Protein AF-A0A6N6SBT0-F1 (afdb_monomer_lite)

Radius of gyration: 42.03 Å; chains: 1; bounding box: 102×41×120 Å

Sequence (141 aa):
PDLLAAKAQLDAANARRQQAYAEWFPRLFVGALFGRGSADVNDFSLGAARYTNAAALLAMPIFNAGRTQAINEIAEAGQSEAVLRYEDAIVRALEDVENALAAVRNQRQRADTLAAAAASAEAAFGRAHRPGASTGRSRSS

Structure (mmCIF, N/CA/C/O backbone):
data_AF-A0A6N6SBT0-F1
#
_entry.id   AF-A0A6N6SBT0-F1
#
loop_
_atom_site.group_PDB
_atom_site.id
_atom_site.type_symbol
_atom_site.label_atom_id
_atom_site.label_alt_id
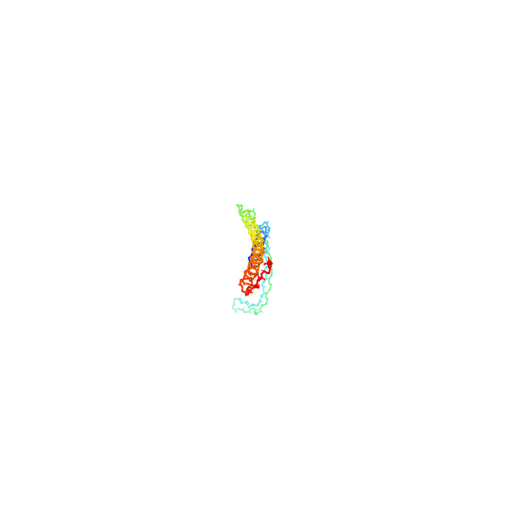_atom_site.label_comp_id
_atom_site.label_asym_id
_atom_site.label_entity_id
_atom_site.label_seq_id
_atom_site.pdbx_PDB_ins_code
_atom_site.Cartn_x
_atom_site.Cartn_y
_atom_site.Cartn_z
_atom_site.occupancy
_atom_site.B_iso_or_equiv
_atom_site.auth_seq_id
_atom_site.auth_comp_id
_atom_site.auth_asym_id
_atom_site.auth_atom_id
_atom_site.pdbx_PDB_model_num
ATOM 1 N N . PRO A 1 1 ? -5.742 -4.243 14.805 1.00 74.75 1 PRO A N 1
ATOM 2 C CA . PRO A 1 1 ? -5.193 -5.214 13.823 1.00 74.75 1 PRO A CA 1
ATOM 3 C C . PRO A 1 1 ? -5.769 -4.964 12.424 1.00 74.75 1 PRO A C 1
ATOM 5 O O . PRO A 1 1 ? -4.994 -4.771 11.495 1.00 74.75 1 PRO A O 1
ATOM 8 N N . ASP A 1 2 ? -7.098 -4.859 12.308 1.00 87.88 2 ASP A N 1
ATOM 9 C CA . ASP A 1 2 ? -7.787 -4.633 11.024 1.00 87.88 2 ASP A CA 1
ATOM 10 C C . ASP A 1 2 ? -7.435 -3.307 10.346 1.00 87.88 2 ASP A C 1
ATOM 12 O O . ASP A 1 2 ? -7.139 -3.293 9.155 1.00 87.88 2 ASP A O 1
ATOM 16 N N . LEU A 1 3 ? -7.341 -2.206 11.099 1.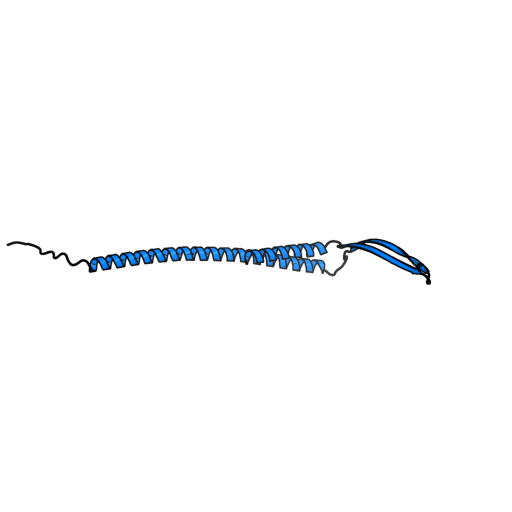00 93.19 3 LEU A N 1
ATOM 17 C CA . LEU A 1 3 ? -6.941 -0.913 10.534 1.00 93.19 3 LEU A CA 1
ATOM 18 C C . LEU A 1 3 ? -5.523 -0.939 9.928 1.00 93.19 3 LEU A C 1
ATOM 20 O O . LEU A 1 3 ? -5.283 -0.369 8.865 1.00 93.19 3 LEU A O 1
ATOM 24 N N . LEU A 1 4 ? -4.580 -1.629 10.581 1.00 94.69 4 LEU A N 1
ATOM 25 C CA . LEU A 1 4 ? -3.209 -1.778 10.077 1.00 94.69 4 LEU A CA 1
ATOM 26 C C . LEU A 1 4 ? -3.168 -2.655 8.821 1.00 94.69 4 LEU A C 1
ATOM 28 O O . LEU A 1 4 ? -2.431 -2.347 7.886 1.00 94.69 4 LEU A O 1
ATOM 32 N N . ALA A 1 5 ? -3.977 -3.717 8.780 1.00 95.62 5 ALA A N 1
ATOM 33 C CA . ALA A 1 5 ? -4.109 -4.559 7.598 1.00 95.62 5 ALA A CA 1
ATOM 34 C C . ALA A 1 5 ? -4.702 -3.771 6.418 1.00 95.62 5 ALA A C 1
ATOM 36 O O . ALA A 1 5 ? -4.152 -3.821 5.319 1.00 95.62 5 ALA A O 1
ATOM 37 N N . ALA A 1 6 ? -5.755 -2.982 6.651 1.00 96.12 6 ALA A N 1
ATOM 38 C CA . ALA A 1 6 ? -6.351 -2.115 5.636 1.00 96.12 6 ALA A CA 1
ATOM 39 C C . ALA A 1 6 ? -5.358 -1.052 5.131 1.00 96.12 6 ALA A C 1
ATOM 41 O O . ALA A 1 6 ? -5.235 -0.840 3.925 1.00 96.12 6 ALA A O 1
ATOM 42 N N . LYS A 1 7 ? -4.564 -0.447 6.026 1.00 97.44 7 LYS A N 1
ATOM 43 C CA . LYS A 1 7 ? -3.493 0.484 5.641 1.00 97.44 7 LYS A CA 1
ATOM 44 C C . LYS A 1 7 ? -2.429 -0.185 4.768 1.00 97.44 7 LYS A C 1
ATOM 46 O O . LYS A 1 7 ? -2.042 0.376 3.747 1.00 97.44 7 LYS A O 1
ATOM 51 N N . ALA A 1 8 ? -1.978 -1.383 5.139 1.00 97.88 8 ALA A N 1
ATOM 52 C CA . ALA A 1 8 ? -1.004 -2.134 4.350 1.00 97.88 8 ALA A CA 1
ATOM 53 C C . ALA A 1 8 ? -1.555 -2.509 2.961 1.00 97.88 8 ALA A C 1
ATOM 55 O O . ALA A 1 8 ? -0.825 -2.461 1.970 1.00 97.88 8 ALA A O 1
ATOM 56 N N . GLN A 1 9 ? -2.848 -2.837 2.866 1.00 97.50 9 GLN A N 1
ATOM 57 C CA . GLN A 1 9 ? -3.518 -3.076 1.584 1.00 97.50 9 GLN A CA 1
ATOM 58 C C . GLN A 1 9 ? -3.577 -1.812 0.718 1.00 97.50 9 GLN A C 1
ATOM 60 O O . GLN A 1 9 ? -3.290 -1.894 -0.477 1.00 97.50 9 GLN A O 1
ATOM 65 N N . LEU A 1 10 ? -3.888 -0.654 1.309 1.00 98.25 10 LEU A N 1
ATOM 66 C CA . LEU A 1 10 ? -3.849 0.638 0.622 1.00 98.25 10 LEU A CA 1
ATOM 67 C C . LEU A 1 10 ? -2.440 0.965 0.111 1.00 98.25 10 LEU A C 1
ATOM 69 O O . LEU A 1 10 ? -2.282 1.357 -1.043 1.00 98.25 10 LEU A O 1
ATOM 73 N N . ASP A 1 11 ? -1.406 0.746 0.921 1.00 98.50 11 ASP A N 1
ATOM 74 C CA . ASP A 1 11 ? -0.016 0.963 0.501 1.00 98.50 11 ASP A CA 1
ATOM 75 C C . ASP A 1 11 ? 0.382 0.043 -0.657 1.00 98.50 11 ASP A C 1
ATOM 77 O O . ASP A 1 11 ? 0.976 0.495 -1.640 1.00 98.50 11 ASP A O 1
ATOM 81 N N . ALA A 1 12 ? -0.009 -1.231 -0.596 1.00 98.25 12 ALA A N 1
ATOM 82 C CA . ALA A 1 12 ? 0.203 -2.170 -1.690 1.00 98.25 12 ALA A CA 1
ATOM 83 C C . ALA A 1 12 ? -0.542 -1.742 -2.968 1.00 98.25 12 ALA A C 1
ATOM 85 O O . ALA A 1 12 ? 0.009 -1.846 -4.065 1.00 98.25 12 ALA A O 1
ATOM 86 N N . ALA A 1 13 ? -1.774 -1.241 -2.853 1.00 98.19 13 ALA A N 1
ATOM 87 C CA . ALA A 1 13 ? -2.539 -0.740 -3.993 1.00 98.19 13 ALA A CA 1
ATOM 88 C C . ALA A 1 13 ? -1.915 0.533 -4.594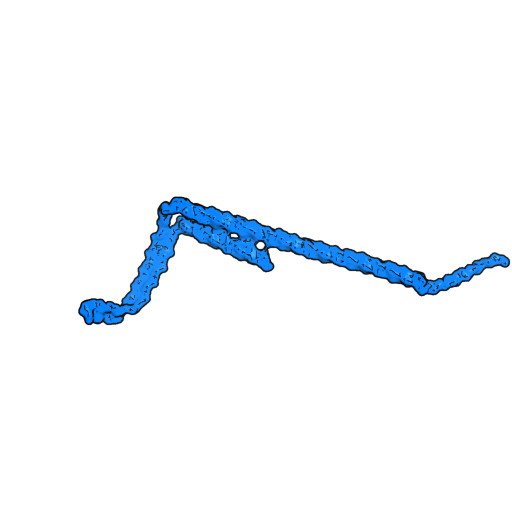 1.00 98.19 13 ALA A C 1
ATOM 90 O O . ALA A 1 13 ? -1.797 0.643 -5.814 1.00 98.19 13 ALA A O 1
ATOM 91 N N . ASN A 1 14 ? -1.415 1.446 -3.755 1.00 98.25 14 ASN A N 1
ATOM 92 C CA . ASN A 1 14 ? -0.661 2.622 -4.192 1.00 98.25 14 ASN A CA 1
ATOM 93 C C . ASN A 1 14 ? 0.598 2.228 -4.979 1.00 98.25 14 ASN A C 1
ATOM 95 O O . ASN A 1 14 ? 0.849 2.790 -6.047 1.00 98.25 14 ASN A O 1
ATOM 99 N N . ALA A 1 15 ? 1.357 1.239 -4.497 1.00 98.31 15 ALA A N 1
ATOM 100 C CA . ALA A 1 15 ? 2.535 0.728 -5.197 1.00 98.31 15 ALA A CA 1
ATOM 101 C C . ALA A 1 15 ? 2.172 0.100 -6.554 1.00 98.31 15 ALA A C 1
ATOM 103 O O . ALA A 1 15 ? 2.846 0.357 -7.550 1.00 98.31 15 ALA A O 1
ATOM 104 N N . ARG A 1 16 ? 1.070 -0.659 -6.633 1.00 97.69 16 ARG A N 1
ATOM 105 C CA . ARG A 1 16 ? 0.569 -1.215 -7.905 1.00 97.69 16 ARG A CA 1
ATOM 106 C C . ARG A 1 16 ? 0.152 -0.124 -8.891 1.00 97.69 16 ARG A C 1
ATOM 108 O O . ARG A 1 16 ? 0.479 -0.234 -10.068 1.00 97.69 16 ARG A O 1
ATOM 115 N N . ARG A 1 17 ? -0.506 0.947 -8.430 1.00 97.81 17 ARG A N 1
ATOM 116 C CA . ARG A 1 17 ? -0.841 2.108 -9.276 1.00 97.81 17 ARG A CA 1
ATOM 117 C C . ARG A 1 17 ? 0.415 2.784 -9.820 1.00 97.81 17 ARG A C 1
ATOM 119 O O . ARG A 1 17 ? 0.469 3.110 -10.999 1.00 97.81 17 ARG A O 1
ATOM 126 N N . GLN A 1 18 ? 1.448 2.943 -8.993 1.00 97.12 18 GLN A N 1
ATOM 127 C CA . GLN A 1 18 ? 2.737 3.478 -9.442 1.00 97.12 18 GLN A CA 1
ATOM 128 C C . GLN A 1 18 ? 3.427 2.562 -10.463 1.00 97.12 18 GLN A C 1
ATOM 130 O O . GLN A 1 18 ? 3.969 3.053 -11.449 1.00 97.12 18 GLN A O 1
ATOM 135 N N . GLN A 1 19 ? 3.377 1.242 -10.264 1.00 96.75 19 GLN A N 1
ATOM 136 C CA . GLN A 1 19 ? 3.892 0.265 -11.230 1.00 96.75 19 GLN A CA 1
ATOM 137 C C . GLN A 1 19 ? 3.137 0.328 -12.563 1.00 96.75 19 GLN A C 1
ATOM 139 O O . GLN A 1 19 ? 3.767 0.357 -13.615 1.00 96.75 19 GLN A O 1
ATOM 144 N N . ALA A 1 20 ? 1.804 0.401 -12.530 1.00 96.06 20 ALA A N 1
ATOM 145 C CA . ALA A 1 20 ? 0.986 0.558 -13.729 1.00 96.06 20 ALA A CA 1
ATOM 146 C C . ALA A 1 20 ? 1.299 1.874 -14.457 1.00 96.06 20 ALA A C 1
ATOM 148 O O . ALA A 1 20 ? 1.459 1.882 -15.676 1.00 96.06 20 ALA A O 1
ATOM 149 N N . TYR A 1 21 ? 1.479 2.967 -13.712 1.00 95.69 21 TYR A N 1
ATOM 150 C CA . TYR A 1 21 ? 1.884 4.253 -14.274 1.00 95.69 21 TYR A CA 1
ATOM 151 C C . TYR A 1 21 ? 3.276 4.198 -14.923 1.00 95.69 21 TYR A C 1
ATOM 153 O O . TYR A 1 21 ? 3.505 4.819 -15.959 1.00 95.69 21 TYR A O 1
ATOM 161 N N . ALA A 1 22 ? 4.202 3.411 -14.368 1.00 94.81 22 ALA A N 1
ATOM 162 C CA . ALA A 1 22 ? 5.533 3.226 -14.941 1.00 94.81 22 ALA A CA 1
ATOM 163 C C . ALA A 1 22 ? 5.515 2.533 -16.319 1.00 94.81 22 ALA A C 1
ATOM 165 O O . ALA A 1 22 ? 6.441 2.735 -17.101 1.00 94.81 22 ALA A O 1
ATOM 166 N N . GLU A 1 23 ? 4.461 1.782 -16.663 1.00 93.12 23 GLU A N 1
ATOM 167 C CA . GLU A 1 23 ? 4.303 1.164 -17.993 1.00 93.12 23 GLU A CA 1
ATOM 168 C C . GLU A 1 23 ? 4.077 2.190 -19.123 1.00 93.12 23 GLU A C 1
ATOM 170 O O . GLU A 1 23 ? 4.121 1.821 -20.299 1.00 93.12 23 GLU A O 1
ATOM 175 N N . TRP A 1 24 ? 3.865 3.474 -18.803 1.00 92.69 24 TRP A N 1
ATOM 176 C CA . TRP A 1 24 ? 3.896 4.566 -19.787 1.00 92.69 24 TRP A CA 1
ATOM 177 C C . TRP A 1 24 ? 5.311 4.949 -20.233 1.00 92.69 24 TRP A C 1
ATOM 179 O O . TRP A 1 24 ? 5.467 5.656 -21.228 1.00 92.69 24 TRP A O 1
ATOM 189 N N . PHE A 1 25 ? 6.343 4.493 -19.522 1.00 93.62 25 PHE A N 1
ATOM 190 C CA . PHE A 1 25 ? 7.730 4.864 -19.773 1.00 93.62 25 PHE A CA 1
ATOM 191 C C . PHE A 1 25 ? 8.544 3.690 -20.345 1.00 93.62 25 PHE A C 1
ATOM 193 O O . PHE A 1 25 ? 8.198 2.521 -20.146 1.00 93.62 25 PHE A O 1
ATOM 200 N N . PRO A 1 26 ? 9.657 3.970 -21.050 1.00 93.19 26 PRO A N 1
ATOM 201 C CA . PRO A 1 26 ? 10.591 2.936 -21.476 1.00 93.19 26 PRO A CA 1
ATOM 202 C C . PRO A 1 26 ? 11.142 2.140 -20.293 1.00 93.19 26 PRO A C 1
ATOM 204 O O . PRO A 1 26 ? 11.505 2.699 -19.258 1.00 93.19 26 PRO A O 1
ATOM 207 N N . ARG A 1 27 ? 11.298 0.830 -20.483 1.00 93.62 27 ARG A N 1
ATOM 208 C CA . ARG A 1 27 ? 11.972 -0.044 -19.521 1.00 93.62 27 ARG A CA 1
ATOM 209 C C . ARG A 1 27 ? 13.457 -0.117 -19.841 1.00 93.62 27 ARG A C 1
ATOM 211 O O . ARG A 1 27 ? 13.828 -0.388 -20.984 1.00 93.62 27 ARG A O 1
ATOM 218 N N . LEU A 1 28 ? 14.287 0.111 -18.826 1.00 94.44 28 LEU A N 1
ATOM 219 C CA . LEU A 1 28 ? 15.736 -0.040 -18.887 1.00 94.44 28 LEU A CA 1
ATOM 220 C C . LEU A 1 28 ? 16.131 -1.409 -18.329 1.00 94.44 28 LEU A C 1
ATOM 222 O O . LEU A 1 28 ? 15.928 -1.694 -17.152 1.00 94.44 28 LEU A O 1
ATOM 226 N N . PHE A 1 29 ? 16.733 -2.234 -19.173 1.00 96.12 29 PHE A N 1
ATOM 227 C CA . PHE A 1 29 ? 17.352 -3.494 -18.787 1.00 96.12 29 PHE A CA 1
ATOM 228 C C . PHE A 1 29 ? 18.858 -3.288 -18.741 1.00 96.12 29 PHE A C 1
ATOM 230 O O . PHE A 1 29 ? 19.431 -2.809 -19.714 1.00 96.12 29 PHE A O 1
ATOM 237 N N . VAL A 1 30 ? 19.503 -3.647 -17.635 1.00 95.88 30 VAL A N 1
ATOM 238 C CA . VAL A 1 30 ? 20.963 -3.584 -17.491 1.00 95.88 30 VAL A CA 1
ATOM 239 C C . VAL A 1 30 ? 21.4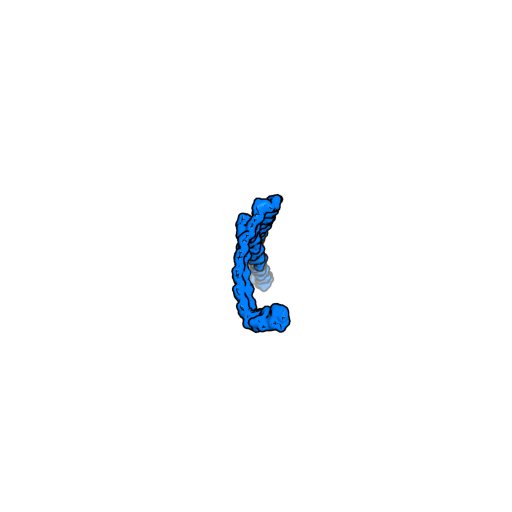53 -4.960 -17.076 1.00 95.88 30 VAL A C 1
ATOM 241 O O . VAL A 1 30 ? 20.956 -5.531 -16.108 1.00 95.88 30 VAL A O 1
ATOM 244 N N . GLY A 1 31 ? 22.413 -5.496 -17.820 1.00 95.56 31 GLY A N 1
ATOM 245 C CA . GLY A 1 31 ? 23.010 -6.796 -17.562 1.00 95.56 31 GLY A CA 1
ATOM 246 C C . GLY A 1 31 ? 24.526 -6.717 -17.623 1.00 95.56 31 GLY A C 1
ATOM 247 O O . GLY A 1 31 ? 25.093 -5.993 -18.439 1.00 95.56 31 GLY A O 1
ATOM 248 N N . ALA A 1 32 ? 25.186 -7.488 -16.770 1.00 95.38 32 ALA A N 1
ATOM 249 C CA . ALA A 1 32 ? 26.623 -7.691 -16.819 1.00 95.38 32 ALA A CA 1
ATOM 250 C C . ALA A 1 32 ? 26.928 -9.178 -16.659 1.00 95.38 32 ALA A C 1
ATOM 252 O O . ALA A 1 32 ? 26.261 -9.887 -15.908 1.00 95.38 32 ALA A O 1
ATOM 253 N N . LEU A 1 33 ? 27.938 -9.643 -17.379 1.00 93.38 33 LEU A N 1
ATOM 254 C CA . LEU A 1 33 ? 28.420 -11.009 -17.360 1.00 93.38 33 LEU A CA 1
ATOM 255 C C . LEU A 1 33 ? 29.932 -10.973 -17.189 1.00 93.38 33 LEU A C 1
ATOM 257 O O . LEU A 1 33 ? 30.627 -10.308 -17.946 1.00 93.38 33 LEU A O 1
ATOM 261 N N . PHE A 1 34 ? 30.450 -11.724 -16.231 1.00 93.00 34 PHE A N 1
ATOM 262 C CA . PHE A 1 34 ? 31.881 -11.915 -16.048 1.00 93.00 34 PHE A CA 1
ATOM 263 C C . PHE A 1 34 ? 32.162 -13.395 -15.820 1.00 93.00 34 PHE A C 1
ATOM 265 O O . PHE A 1 34 ? 31.330 -14.118 -15.274 1.00 93.00 34 PHE A O 1
ATOM 272 N N . GLY A 1 35 ? 33.328 -13.861 -16.244 1.00 89.56 35 GLY A N 1
ATOM 273 C CA . GLY A 1 35 ? 33.669 -15.267 -16.120 1.00 89.56 35 GLY A CA 1
ATOM 274 C C . GLY A 1 35 ? 35.079 -15.589 -16.572 1.00 89.56 35 GLY A C 1
ATOM 275 O O . GLY A 1 35 ? 35.867 -14.724 -16.965 1.00 89.56 35 GLY A O 1
ATOM 276 N N . ARG A 1 36 ? 35.399 -16.875 -16.484 1.00 87.31 36 ARG A N 1
ATOM 277 C CA . ARG A 1 36 ? 36.622 -17.451 -17.023 1.00 87.31 36 ARG A CA 1
ATOM 278 C C . ARG A 1 36 ? 36.230 -18.661 -17.852 1.00 87.31 36 ARG A C 1
ATOM 280 O O . ARG A 1 36 ? 35.517 -19.522 -17.351 1.00 87.31 36 ARG A O 1
ATOM 287 N N . GLY A 1 37 ? 36.689 -18.711 -19.090 1.00 81.06 37 GLY A N 1
ATOM 288 C CA . GLY A 1 37 ? 36.467 -19.832 -19.993 1.00 81.06 37 GLY A CA 1
ATOM 289 C C . GLY A 1 37 ? 37.747 -20.136 -20.752 1.00 81.06 37 GLY A C 1
ATOM 290 O O . GLY A 1 37 ? 38.549 -19.236 -20.993 1.00 81.06 37 GLY A O 1
ATOM 291 N N . SER A 1 38 ? 37.963 -21.397 -21.093 1.00 78.44 38 SER A N 1
ATOM 292 C CA . SER A 1 38 ? 38.937 -21.776 -22.111 1.00 78.44 38 SER A CA 1
ATOM 293 C C . SER A 1 38 ? 38.236 -21.819 -23.461 1.00 78.44 38 SER A C 1
ATOM 295 O O . SER A 1 38 ? 37.086 -22.246 -23.555 1.00 78.44 38 SER A O 1
ATOM 297 N N . ALA A 1 39 ? 38.914 -21.335 -24.494 1.00 78.12 39 ALA A N 1
ATOM 298 C CA . ALA A 1 39 ? 38.472 -21.501 -25.867 1.00 78.12 39 ALA A CA 1
ATOM 299 C C . ALA A 1 39 ? 39.402 -22.511 -26.538 1.00 78.12 39 ALA A C 1
ATOM 301 O O . ALA A 1 39 ? 40.617 -22.322 -26.528 1.00 78.12 39 ALA A O 1
ATOM 302 N N . ASP A 1 40 ? 38.833 -23.562 -27.117 1.00 80.75 40 ASP A N 1
ATOM 303 C CA . ASP A 1 40 ? 39.572 -24.518 -27.935 1.00 80.75 40 ASP A CA 1
ATOM 304 C C . ASP A 1 40 ? 39.167 -24.303 -29.398 1.00 80.75 40 ASP A C 1
ATOM 306 O O . ASP A 1 40 ? 37.981 -24.186 -29.717 1.00 80.75 40 ASP A O 1
ATOM 310 N N . VAL A 1 41 ? 40.148 -24.198 -30.293 1.00 82.25 41 VAL A N 1
ATOM 311 C CA . VAL A 1 41 ? 39.924 -24.012 -31.733 1.00 82.25 41 VAL A CA 1
ATOM 312 C C . VAL A 1 41 ? 40.752 -25.051 -32.473 1.00 82.25 41 VAL A C 1
ATOM 314 O O . VAL A 1 41 ? 41.970 -25.069 -32.332 1.00 82.25 41 VAL A O 1
ATOM 317 N N . ASN A 1 42 ? 40.100 -25.908 -33.267 1.00 83.00 42 ASN A N 1
ATOM 318 C CA . ASN A 1 42 ? 40.749 -26.989 -34.024 1.00 83.00 42 ASN A CA 1
ATOM 319 C C . ASN A 1 42 ? 41.729 -27.821 -33.174 1.00 83.00 42 ASN A C 1
ATOM 321 O O . ASN A 1 42 ? 42.882 -27.999 -33.559 1.00 83.00 42 ASN A O 1
ATOM 325 N N . ASP A 1 43 ? 41.269 -28.300 -32.014 1.00 79.75 43 ASP A N 1
ATOM 326 C CA . ASP A 1 43 ? 42.044 -29.149 -31.089 1.00 79.75 43 ASP A CA 1
ATOM 327 C C . ASP A 1 43 ? 43.242 -28.445 -30.408 1.00 79.75 43 ASP A C 1
ATOM 329 O O . ASP A 1 43 ? 43.999 -29.057 -29.656 1.00 79.75 43 ASP A O 1
ATOM 333 N N . PHE A 1 44 ? 43.404 -27.131 -30.618 1.00 78.75 44 PHE A N 1
ATOM 334 C CA . PHE A 1 44 ? 44.387 -26.305 -29.922 1.00 78.75 44 PHE A CA 1
ATOM 335 C C . PHE A 1 44 ? 43.724 -25.501 -28.802 1.00 78.75 44 PHE A C 1
ATOM 337 O O . PHE A 1 44 ? 42.807 -24.710 -29.050 1.00 78.75 44 PHE A O 1
ATOM 344 N N . SER A 1 45 ? 44.216 -25.668 -27.572 1.00 83.50 45 SER A N 1
ATOM 345 C CA . SER A 1 45 ? 43.723 -24.899 -26.432 1.00 83.50 45 SER A CA 1
ATOM 346 C C . SER A 1 45 ? 44.358 -23.516 -26.378 1.00 83.50 45 SER A C 1
ATOM 348 O O . SER A 1 45 ? 45.576 -23.381 -26.268 1.00 83.50 45 SER A O 1
ATOM 350 N N . LEU A 1 46 ? 43.528 -22.471 -26.398 1.00 80.50 46 LEU A N 1
ATOM 351 C CA . LEU A 1 46 ? 43.966 -21.078 -26.243 1.00 80.50 46 LEU A CA 1
ATOM 352 C C . LEU A 1 46 ? 44.198 -20.702 -24.766 1.00 80.50 46 LEU A C 1
ATOM 354 O O . LEU A 1 46 ? 44.591 -19.575 -24.464 1.00 80.50 46 LEU A O 1
ATOM 358 N N . GLY A 1 47 ? 43.980 -21.644 -23.840 1.00 79.50 47 GLY A N 1
ATOM 359 C CA . GLY A 1 47 ? 44.135 -21.442 -22.404 1.00 79.50 47 GLY A CA 1
ATOM 360 C C . GLY A 1 47 ? 42.955 -20.717 -21.751 1.00 79.50 47 GLY A C 1
ATOM 361 O O . GLY A 1 47 ? 41.996 -20.295 -22.397 1.00 79.50 47 GLY A O 1
ATOM 362 N N . ALA A 1 48 ? 43.006 -20.600 -20.422 1.00 82.25 48 ALA A N 1
ATOM 363 C CA . ALA A 1 48 ? 41.947 -19.964 -19.647 1.00 82.25 48 ALA A CA 1
ATOM 364 C C . ALA A 1 48 ? 41.980 -18.436 -19.814 1.00 82.25 48 ALA A C 1
ATOM 366 O O . ALA A 1 48 ? 42.881 -17.763 -19.311 1.00 82.25 48 ALA A O 1
ATOM 367 N N . ALA A 1 49 ? 40.950 -17.882 -20.448 1.00 82.00 49 ALA A N 1
ATOM 368 C CA . ALA A 1 49 ? 40.749 -16.452 -20.620 1.00 82.00 49 ALA A CA 1
ATOM 369 C C . ALA A 1 49 ? 39.673 -15.932 -19.663 1.00 82.00 49 ALA A C 1
ATOM 371 O O . ALA A 1 49 ? 38.705 -16.620 -19.334 1.00 82.00 49 ALA A O 1
ATOM 372 N N . ARG A 1 50 ? 39.837 -14.691 -19.201 1.00 88.06 50 ARG A N 1
ATOM 373 C CA . ARG A 1 50 ? 38.800 -13.969 -18.455 1.00 88.06 50 ARG A CA 1
ATOM 374 C C . ARG A 1 50 ? 37.998 -13.124 -19.433 1.00 88.06 50 ARG A C 1
ATOM 376 O O . ARG A 1 50 ? 38.588 -12.487 -20.299 1.00 88.06 50 ARG A O 1
ATOM 383 N N . TYR A 1 51 ? 36.685 -13.086 -19.262 1.00 88.81 51 TYR A N 1
ATOM 384 C CA . TYR A 1 51 ? 35.805 -12.218 -20.036 1.00 88.81 51 TYR A CA 1
ATOM 385 C C . TYR A 1 51 ? 34.893 -11.428 -19.105 1.00 88.81 51 TYR A C 1
ATOM 387 O O . TYR A 1 51 ? 34.452 -11.935 -18.073 1.00 88.81 51 TYR A O 1
ATOM 395 N N . THR A 1 52 ? 34.612 -10.189 -19.499 1.00 91.94 52 THR A N 1
ATOM 396 C CA . THR A 1 52 ? 33.676 -9.290 -18.826 1.00 91.94 52 THR A CA 1
ATOM 397 C C . THR A 1 52 ? 32.917 -8.523 -19.896 1.00 91.94 52 THR A C 1
ATOM 399 O O . THR A 1 52 ? 33.530 -7.897 -20.753 1.00 91.94 52 THR A O 1
ATOM 402 N N . ASN A 1 53 ? 31.593 -8.556 -19.828 1.00 91.88 53 ASN A N 1
ATOM 403 C CA . ASN A 1 53 ? 30.677 -7.885 -20.735 1.00 91.88 53 ASN A CA 1
ATOM 404 C C . ASN A 1 53 ? 29.626 -7.146 -19.906 1.00 91.88 53 ASN A C 1
ATOM 406 O O . ASN A 1 53 ? 29.162 -7.660 -18.891 1.00 91.88 53 ASN A O 1
ATOM 410 N N . ALA A 1 54 ? 29.217 -5.963 -20.347 1.00 95.69 54 ALA A N 1
ATOM 411 C CA . ALA A 1 54 ? 28.080 -5.245 -19.788 1.00 95.69 54 ALA A CA 1
ATOM 412 C C . ALA A 1 54 ? 27.269 -4.638 -20.931 1.00 95.69 54 ALA A C 1
ATOM 414 O O . ALA A 1 54 ? 27.838 -4.163 -21.912 1.00 95.69 54 ALA A O 1
ATOM 415 N N . ALA A 1 55 ? 25.947 -4.679 -20.816 1.00 96.25 55 ALA A N 1
ATOM 416 C CA . ALA A 1 55 ? 25.031 -4.162 -21.818 1.00 96.25 55 ALA A CA 1
ATOM 417 C C . ALA A 1 55 ? 23.796 -3.555 -21.149 1.00 96.25 55 ALA A C 1
ATOM 419 O O . ALA A 1 55 ? 23.353 -4.008 -20.091 1.00 96.25 55 ALA A O 1
ATOM 420 N N . ALA A 1 56 ? 23.227 -2.544 -21.798 1.00 96.81 56 ALA A N 1
ATOM 421 C CA . ALA A 1 56 ? 21.956 -1.951 -21.421 1.00 96.81 56 ALA A CA 1
ATOM 422 C C . ALA A 1 56 ? 21.023 -1.892 -22.637 1.00 96.81 56 ALA A C 1
ATOM 424 O O . ALA A 1 56 ? 21.473 -1.641 -23.754 1.00 96.81 56 ALA A O 1
ATOM 425 N N . LEU A 1 57 ? 19.729 -2.122 -22.418 1.00 96.00 57 LEU A N 1
ATOM 426 C CA . LEU A 1 57 ? 18.684 -2.089 -23.438 1.00 96.00 57 LEU A CA 1
ATOM 427 C C . LEU A 1 57 ? 17.520 -1.228 -22.950 1.00 96.00 57 LEU A C 1
ATOM 429 O O . LEU A 1 57 ? 16.999 -1.443 -21.858 1.00 96.00 57 LEU A O 1
ATOM 433 N N . LEU A 1 58 ? 17.085 -0.287 -23.785 1.00 95.38 58 LEU A N 1
ATOM 434 C CA . LEU A 1 58 ? 15.854 0.472 -23.588 1.00 95.38 58 LEU A CA 1
ATOM 435 C C . LEU A 1 58 ? 14.759 -0.102 -24.489 1.00 95.38 58 LEU A C 1
ATOM 437 O O . LEU A 1 58 ? 14.963 -0.231 -25.694 1.00 95.38 58 LEU A O 1
ATOM 441 N N . ALA A 1 59 ? 13.600 -0.431 -23.918 1.00 92.38 59 ALA A N 1
ATOM 442 C CA . ALA A 1 59 ? 12.462 -0.951 -24.673 1.00 92.38 59 ALA A CA 1
ATOM 443 C C . ALA A 1 59 ? 11.155 -0.254 -24.278 1.00 92.38 59 ALA A C 1
ATOM 445 O O . ALA A 1 59 ? 10.803 -0.203 -23.099 1.00 92.38 59 ALA A O 1
ATOM 446 N N . MET A 1 60 ? 10.412 0.234 -25.274 1.00 90.88 60 MET A N 1
ATOM 447 C CA . MET A 1 60 ? 9.098 0.859 -25.101 1.00 90.88 60 MET A CA 1
ATOM 448 C C . MET A 1 60 ? 8.147 0.408 -26.221 1.00 90.88 60 MET A C 1
ATOM 450 O O . MET A 1 60 ? 8.519 0.499 -27.394 1.00 90.88 60 MET A O 1
ATOM 454 N N . PRO A 1 61 ? 6.933 -0.079 -25.905 1.00 85.81 61 PRO A N 1
ATOM 455 C CA . PRO A 1 61 ? 5.945 -0.404 -26.927 1.00 85.81 61 PRO A CA 1
ATOM 456 C C . PRO A 1 61 ? 5.348 0.880 -27.524 1.00 85.81 61 PRO A C 1
ATOM 458 O O . PRO A 1 61 ? 4.774 1.682 -26.798 1.00 85.81 61 PRO A O 1
ATOM 461 N N . ILE A 1 62 ? 5.441 1.057 -28.847 1.00 87.50 62 ILE A N 1
ATOM 462 C CA . ILE A 1 62 ? 4.816 2.197 -29.554 1.00 87.50 62 ILE A CA 1
ATOM 463 C C . ILE A 1 62 ? 3.307 1.969 -29.747 1.00 87.50 62 ILE A C 1
ATOM 465 O O . ILE A 1 62 ? 2.514 2.903 -29.695 1.00 87.50 62 ILE A O 1
ATOM 469 N N . PHE A 1 63 ? 2.899 0.714 -29.948 1.00 91.62 63 PHE A N 1
ATOM 470 C CA . PHE A 1 63 ? 1.502 0.323 -30.096 1.00 91.62 63 PHE A CA 1
ATOM 471 C C . PHE A 1 63 ? 1.230 -0.948 -29.292 1.00 91.62 63 PHE A C 1
ATOM 473 O O . PHE A 1 63 ? 1.952 -1.937 -29.414 1.00 91.62 63 PHE A O 1
ATOM 480 N N . ASN A 1 64 ? 0.191 -0.924 -28.459 1.00 90.75 64 ASN A N 1
ATOM 481 C CA . ASN A 1 64 ? -0.223 -2.075 -27.654 1.00 90.75 64 ASN A CA 1
ATOM 482 C C . ASN A 1 64 ? -1.749 -2.200 -27.511 1.00 90.75 64 ASN A C 1
ATOM 484 O O . ASN A 1 64 ? -2.222 -2.790 -26.541 1.00 90.75 64 ASN A O 1
ATOM 488 N N . ALA A 1 65 ? -2.500 -1.635 -28.465 1.00 93.62 65 ALA A N 1
ATOM 489 C CA . ALA A 1 65 ? -3.962 -1.706 -28.533 1.00 93.62 65 ALA A CA 1
ATOM 490 C C . ALA A 1 65 ? -4.686 -1.303 -27.227 1.00 93.62 65 ALA A C 1
ATOM 492 O O . ALA A 1 65 ? -5.665 -1.930 -26.837 1.00 93.62 65 ALA A O 1
ATOM 493 N N . GLY A 1 66 ? -4.188 -0.279 -26.523 1.00 93.38 66 GLY A N 1
ATOM 494 C CA . GLY A 1 66 ? -4.805 0.225 -25.289 1.00 93.38 66 GLY A CA 1
ATOM 495 C C . GLY A 1 66 ? -4.460 -0.572 -24.026 1.00 93.38 66 GLY A C 1
ATOM 496 O O . GLY A 1 66 ? -4.944 -0.244 -22.947 1.00 93.38 66 GLY A O 1
ATOM 497 N N . ARG A 1 67 ? -3.582 -1.581 -24.108 1.00 94.44 67 ARG A N 1
ATOM 498 C CA . ARG A 1 67 ? -3.191 -2.404 -22.952 1.00 94.44 67 ARG A CA 1
ATOM 499 C C . ARG A 1 67 ? -2.634 -1.580 -21.788 1.00 94.44 67 ARG A C 1
ATOM 501 O O . ARG A 1 67 ? -2.980 -1.864 -20.646 1.00 94.44 67 ARG A O 1
ATOM 508 N N . THR A 1 68 ? -1.778 -0.586 -22.050 1.00 94.31 68 THR A N 1
ATOM 509 C CA . THR A 1 68 ? -1.222 0.254 -20.965 1.00 94.31 68 THR A CA 1
ATOM 510 C C . THR A 1 68 ? -2.324 1.039 -20.265 1.00 94.31 68 THR A C 1
ATOM 512 O O . THR A 1 68 ? -2.353 1.075 -19.037 1.00 94.31 68 THR A O 1
ATOM 515 N N . GLN A 1 69 ? -3.258 1.605 -21.030 1.00 95.50 69 GLN A N 1
ATOM 516 C CA . GLN A 1 69 ? -4.399 2.325 -20.478 1.00 95.50 69 GLN A CA 1
ATOM 517 C C . GLN A 1 69 ? -5.262 1.405 -19.607 1.00 95.50 69 GLN A C 1
ATOM 519 O O . GLN A 1 69 ? -5.483 1.718 -18.443 1.00 95.50 69 GLN A O 1
ATOM 524 N N . ALA A 1 70 ? -5.645 0.231 -20.115 1.00 96.69 70 ALA A N 1
ATOM 525 C CA . ALA A 1 70 ? -6.461 -0.724 -19.367 1.00 96.69 70 ALA A CA 1
ATOM 526 C C . ALA A 1 70 ? -5.794 -1.179 -18.052 1.00 96.69 70 ALA A C 1
ATOM 528 O O . ALA A 1 70 ? -6.452 -1.279 -17.020 1.00 96.69 70 ALA A O 1
ATOM 529 N N . ILE A 1 71 ? -4.476 -1.423 -18.057 1.00 95.31 71 ILE A N 1
ATOM 530 C CA . ILE A 1 71 ? -3.731 -1.778 -16.835 1.00 95.31 71 ILE A CA 1
ATOM 531 C C . ILE A 1 71 ? -3.751 -0.626 -15.818 1.00 95.31 71 ILE A C 1
ATOM 533 O O . ILE A 1 71 ? -3.888 -0.879 -14.620 1.00 95.31 71 ILE A O 1
ATOM 537 N N . ASN A 1 72 ? -3.629 0.623 -16.277 1.00 97.19 72 ASN A N 1
ATOM 538 C CA . ASN A 1 72 ? -3.699 1.800 -15.408 1.00 97.19 72 ASN A CA 1
ATOM 539 C C . ASN A 1 72 ? -5.097 1.973 -14.808 1.00 97.19 72 ASN A C 1
ATOM 541 O O . ASN A 1 72 ? -5.202 2.123 -13.595 1.00 97.19 72 ASN A O 1
ATOM 545 N N . GLU A 1 73 ? -6.152 1.853 -15.614 1.00 97.94 73 GLU A N 1
ATOM 546 C CA . GLU A 1 73 ? -7.543 1.944 -15.149 1.00 97.94 73 GLU A CA 1
ATOM 547 C C . GLU A 1 73 ? -7.862 0.877 -14.088 1.00 97.94 73 GLU A C 1
ATOM 549 O O . GLU A 1 73 ? -8.442 1.182 -13.046 1.00 97.94 73 GLU A O 1
ATOM 554 N N . ILE A 1 74 ? -7.415 -0.369 -14.293 1.00 98.06 74 ILE A N 1
ATOM 555 C CA . ILE A 1 74 ? -7.571 -1.449 -13.304 1.00 98.06 74 ILE A CA 1
ATOM 556 C C . ILE A 1 74 ? -6.831 -1.114 -12.001 1.00 98.06 74 ILE A C 1
ATOM 558 O O . ILE A 1 74 ? -7.356 -1.341 -10.908 1.00 98.06 74 ILE A O 1
ATOM 562 N N . ALA A 1 75 ? -5.608 -0.589 -12.095 1.00 98.00 75 ALA A N 1
ATOM 563 C CA . ALA A 1 75 ? -4.810 -0.252 -10.922 1.00 98.00 75 ALA A CA 1
ATOM 564 C C . ALA A 1 75 ? -5.376 0.952 -10.150 1.00 98.00 75 ALA A C 1
ATOM 566 O O . ALA A 1 75 ? -5.341 0.954 -8.919 1.00 98.00 75 ALA A O 1
ATOM 567 N N . GLU A 1 76 ? -5.924 1.946 -10.851 1.00 98.06 76 GLU A N 1
ATOM 568 C CA . GLU A 1 76 ? -6.637 3.080 -10.258 1.00 98.06 76 GLU A CA 1
ATOM 569 C C . GLU A 1 76 ? -7.906 2.622 -9.539 1.00 98.06 76 GLU A C 1
ATOM 571 O O . GLU A 1 76 ? -8.069 2.922 -8.357 1.00 98.06 76 GLU A O 1
ATOM 576 N N . ALA A 1 77 ? -8.746 1.811 -10.187 1.00 98.25 77 ALA A N 1
ATOM 577 C CA . ALA A 1 77 ? -9.946 1.260 -9.562 1.00 98.25 77 ALA A CA 1
ATOM 578 C C . ALA A 1 77 ? -9.615 0.440 -8.301 1.00 98.25 77 ALA A C 1
ATOM 580 O O . ALA A 1 77 ? -10.250 0.609 -7.257 1.00 98.25 77 ALA A O 1
ATOM 581 N N . GLY A 1 78 ? -8.575 -0.400 -8.360 1.00 98.06 78 GLY A N 1
ATOM 582 C CA . GLY A 1 78 ? -8.113 -1.172 -7.204 1.00 98.06 78 GLY A CA 1
ATOM 583 C C . GLY A 1 78 ? -7.568 -0.302 -6.065 1.00 98.06 78 GLY A C 1
ATOM 584 O O . GLY A 1 78 ? -7.739 -0.638 -4.892 1.00 98.06 78 GLY A O 1
ATOM 585 N N . GLN A 1 79 ? -6.936 0.833 -6.381 1.00 98.38 79 GLN A N 1
ATOM 586 C CA . GLN A 1 79 ? -6.514 1.814 -5.382 1.00 98.38 79 GLN A CA 1
ATOM 587 C C . GLN A 1 79 ? -7.721 2.496 -4.729 1.00 98.38 79 GLN A C 1
ATOM 589 O O . GLN A 1 79 ? -7.765 2.575 -3.502 1.00 98.38 79 GLN A O 1
ATOM 594 N N . SER A 1 80 ? -8.709 2.935 -5.514 1.00 98.38 80 SER A N 1
ATOM 595 C CA . SER A 1 80 ? -9.947 3.522 -4.988 1.00 98.38 80 SER A CA 1
ATOM 596 C C . SER A 1 80 ? -10.681 2.560 -4.054 1.00 98.38 80 SER A C 1
ATOM 598 O O . SER A 1 80 ? -11.089 2.953 -2.965 1.00 98.38 80 SER A O 1
ATOM 600 N N . GLU A 1 81 ? -10.781 1.280 -4.419 1.00 98.19 81 GLU A N 1
ATOM 601 C CA . GLU A 1 81 ? -11.378 0.261 -3.550 1.00 98.19 81 GLU A CA 1
ATOM 602 C C . GLU A 1 81 ? -10.605 0.109 -2.227 1.00 98.19 81 GLU A C 1
ATOM 604 O O . GLU A 1 81 ? -11.205 0.015 -1.156 1.00 98.19 81 GLU A O 1
ATOM 609 N N . ALA A 1 82 ? -9.269 0.116 -2.269 1.00 98.12 82 ALA A N 1
ATOM 610 C CA . ALA A 1 82 ? -8.446 0.021 -1.064 1.00 98.12 82 ALA A CA 1
ATOM 611 C C . ALA A 1 82 ? -8.571 1.256 -0.153 1.00 98.12 82 ALA A C 1
ATOM 613 O O . ALA A 1 82 ? -8.537 1.107 1.069 1.00 98.12 82 ALA A O 1
ATOM 614 N N . VAL A 1 83 ? -8.751 2.452 -0.727 1.00 98.38 83 VAL A N 1
ATOM 615 C CA . VAL A 1 83 ? -9.054 3.677 0.034 1.00 98.38 83 VAL A CA 1
ATOM 616 C C . VAL A 1 83 ? -10.373 3.511 0.782 1.00 98.38 83 VAL A C 1
ATOM 618 O O . VAL A 1 83 ? -10.395 3.668 2.000 1.00 98.38 83 VAL A O 1
ATOM 621 N N . LEU A 1 84 ? -11.435 3.095 0.088 1.00 98.31 84 LEU A N 1
ATOM 622 C CA . LEU A 1 84 ? -12.753 2.893 0.698 1.00 98.31 84 LEU A CA 1
ATOM 623 C C . LEU A 1 84 ? -12.716 1.847 1.820 1.00 98.31 84 LEU A C 1
ATOM 625 O O . LEU A 1 84 ? -13.318 2.046 2.871 1.00 98.31 84 LEU A O 1
ATOM 629 N N . ARG A 1 85 ? -11.968 0.749 1.641 1.00 97.50 85 ARG A N 1
ATOM 630 C CA . ARG A 1 85 ? -11.777 -0.252 2.705 1.00 97.50 85 ARG A CA 1
ATOM 631 C C . ARG A 1 85 ? -11.061 0.316 3.930 1.00 97.50 85 ARG A C 1
ATOM 633 O O . ARG A 1 85 ? -11.388 -0.055 5.054 1.00 97.50 85 ARG A O 1
ATOM 640 N N . TYR A 1 86 ? -10.067 1.177 3.727 1.00 97.81 86 TYR A N 1
ATOM 641 C CA . TYR A 1 86 ? -9.357 1.825 4.828 1.00 97.81 86 TYR A CA 1
ATOM 642 C C . TYR A 1 86 ? -10.258 2.814 5.576 1.00 97.81 86 TYR A C 1
ATOM 644 O O . TYR A 1 86 ? -10.262 2.818 6.805 1.00 97.81 86 TYR A O 1
ATOM 652 N N . GLU A 1 87 ? -11.064 3.592 4.855 1.00 97.56 87 GLU A N 1
ATOM 653 C CA . GLU A 1 87 ? -12.05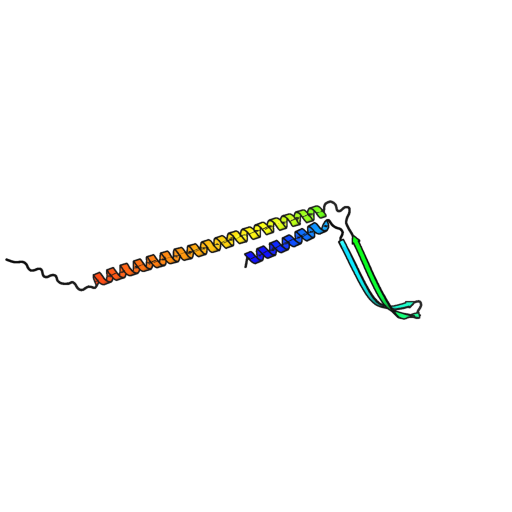4 4.499 5.443 1.00 97.56 87 GLU A CA 1
ATOM 654 C C . GLU A 1 87 ? -13.124 3.742 6.243 1.00 97.56 87 GLU A C 1
ATOM 656 O O . GLU A 1 87 ? -13.383 4.091 7.394 1.00 97.56 87 GLU A O 1
ATOM 661 N N . ASP A 1 88 ? -13.679 2.656 5.697 1.00 97.31 88 ASP A N 1
ATOM 662 C CA . ASP A 1 88 ? -14.626 1.779 6.404 1.00 97.31 88 ASP A CA 1
ATOM 663 C C . ASP A 1 88 ? -14.002 1.181 7.678 1.00 97.31 88 ASP A C 1
ATOM 665 O O . ASP A 1 88 ? -14.624 1.187 8.740 1.00 97.31 88 ASP A O 1
ATOM 669 N N . ALA A 1 89 ? -12.735 0.753 7.627 1.00 96.88 89 ALA A N 1
ATOM 670 C CA . ALA A 1 89 ? -12.027 0.267 8.811 1.00 96.88 89 ALA A CA 1
ATOM 671 C C . ALA A 1 89 ? -11.864 1.349 9.897 1.00 96.88 89 ALA A C 1
ATOM 673 O O . ALA A 1 89 ? -11.935 1.029 11.085 1.00 96.88 89 ALA A O 1
ATOM 674 N N . ILE A 1 90 ? -11.662 2.617 9.516 1.00 96.88 90 ILE A N 1
ATOM 675 C CA . ILE A 1 90 ? -11.626 3.743 10.466 1.00 96.88 90 ILE A CA 1
ATOM 676 C C . ILE A 1 90 ? -13.002 3.948 11.099 1.00 96.88 90 ILE A C 1
ATOM 678 O O . ILE A 1 90 ? -13.094 4.067 12.320 1.00 96.88 90 ILE A O 1
ATOM 682 N N . VAL A 1 91 ? -14.061 3.979 10.286 1.00 97.44 91 VAL A N 1
ATOM 683 C CA . VAL A 1 91 ? -15.435 4.200 10.762 1.00 97.44 91 VAL A CA 1
ATOM 684 C C . VAL A 1 91 ? -15.859 3.102 11.737 1.00 97.44 91 VAL A C 1
ATOM 686 O O . VAL A 1 91 ? -16.338 3.413 12.824 1.00 97.44 91 VAL A O 1
ATOM 689 N N . ARG A 1 92 ? -15.603 1.831 11.414 1.00 96.50 92 ARG A N 1
ATOM 690 C CA . ARG A 1 92 ? -15.901 0.704 12.314 1.00 96.50 92 ARG A CA 1
ATOM 691 C C . ARG A 1 92 ? -15.108 0.766 13.613 1.00 96.50 92 ARG A C 1
ATOM 693 O O . ARG A 1 92 ? -15.662 0.549 14.682 1.00 96.50 92 ARG A O 1
ATOM 700 N N . ALA A 1 93 ? -13.821 1.109 13.538 1.00 94.94 93 ALA A N 1
ATOM 701 C CA . ALA A 1 93 ? -13.004 1.267 14.737 1.00 94.94 93 ALA A CA 1
ATOM 702 C C . ALA A 1 93 ? -13.530 2.392 15.646 1.00 94.94 93 ALA A C 1
ATOM 704 O O . ALA A 1 93 ? -13.455 2.274 16.869 1.00 94.94 93 ALA A O 1
ATOM 705 N N . LEU A 1 94 ? -14.068 3.471 15.069 1.00 95.94 94 LEU A N 1
ATOM 706 C CA . LEU A 1 94 ? -14.722 4.531 15.832 1.00 95.94 94 LEU A CA 1
ATOM 707 C C . LEU A 1 94 ? -16.026 4.037 16.475 1.00 95.94 94 LEU A C 1
ATOM 709 O O . LEU A 1 94 ? -16.219 4.249 17.671 1.00 95.94 94 LEU A O 1
ATOM 713 N N . GLU A 1 95 ? -16.870 3.332 15.720 1.00 97.00 95 GLU A N 1
ATOM 714 C CA . GLU A 1 95 ? -18.112 2.735 16.225 1.00 97.00 95 GLU A CA 1
ATOM 715 C C . GLU A 1 95 ? -17.848 1.776 17.400 1.00 97.00 95 GLU A C 1
ATOM 717 O O . GLU A 1 95 ? -18.515 1.854 18.434 1.00 97.00 95 GLU A O 1
ATOM 722 N N . ASP A 1 96 ? -16.826 0.924 17.302 1.00 95.25 96 ASP A N 1
ATOM 723 C CA . ASP A 1 96 ? -16.427 0.010 18.377 1.00 95.25 96 ASP A CA 1
ATOM 724 C C . ASP A 1 96 ? -16.034 0.761 19.659 1.00 95.25 96 ASP A C 1
ATOM 726 O O . ASP A 1 96 ? -16.409 0.364 20.769 1.00 95.25 96 ASP A O 1
ATOM 730 N N . VAL A 1 97 ? -15.304 1.874 19.526 1.00 95.94 97 VAL A N 1
ATOM 731 C CA . VAL A 1 97 ? -14.917 2.723 20.663 1.00 95.94 97 VAL A CA 1
ATOM 732 C C . VAL A 1 97 ? -16.139 3.401 21.279 1.00 95.94 97 VAL A C 1
ATOM 734 O O . VAL A 1 97 ? -16.280 3.418 22.505 1.00 95.94 97 VAL A O 1
ATOM 737 N N . GLU A 1 98 ? -17.042 3.935 20.459 1.00 97.19 98 GLU A N 1
ATOM 738 C CA . GLU A 1 98 ? -18.282 4.556 20.928 1.00 97.19 98 GLU A CA 1
ATOM 739 C C . GLU A 1 98 ? -19.174 3.554 21.670 1.00 97.19 98 GLU A C 1
ATOM 741 O O . GLU A 1 98 ? -19.656 3.848 22.772 1.00 97.19 98 GLU A O 1
ATOM 746 N N . ASN A 1 99 ? -19.317 2.345 21.128 1.00 97.31 99 ASN A N 1
ATOM 747 C CA . ASN A 1 99 ? -20.058 1.247 21.739 1.00 97.31 99 ASN A CA 1
ATOM 748 C C . ASN A 1 99 ? -19.435 0.813 23.072 1.00 97.31 99 ASN A C 1
ATOM 750 O O . ASN A 1 99 ? -20.148 0.667 24.070 1.00 97.31 99 ASN A O 1
ATOM 754 N N . ALA A 1 100 ? -18.107 0.676 23.135 1.00 96.31 100 ALA A N 1
ATOM 755 C CA . ALA A 1 100 ? -17.401 0.351 24.373 1.00 96.31 100 ALA A CA 1
ATOM 756 C C . ALA A 1 100 ? -17.598 1.440 25.443 1.00 96.31 100 ALA A C 1
ATOM 758 O O . ALA A 1 100 ? -17.899 1.138 26.602 1.00 96.31 100 ALA A O 1
ATOM 759 N N . LEU A 1 101 ? -17.501 2.718 25.064 1.00 97.12 101 LEU A N 1
ATOM 760 C CA . LEU A 1 101 ? -17.747 3.842 25.970 1.00 97.12 101 LEU A CA 1
ATOM 761 C C . LEU A 1 101 ? -19.201 3.876 26.460 1.00 97.12 101 LEU A C 1
ATOM 763 O O . LEU A 1 101 ? -19.447 4.107 27.648 1.00 97.12 101 LEU A O 1
ATOM 767 N N . ALA A 1 102 ? -20.171 3.624 25.579 1.00 97.31 102 ALA A N 1
ATOM 768 C CA . ALA A 1 102 ? -21.581 3.541 25.946 1.00 97.31 102 ALA A CA 1
ATOM 769 C C . ALA A 1 102 ? -21.851 2.381 26.917 1.00 97.31 102 ALA A C 1
ATOM 771 O O . ALA A 1 102 ? -22.539 2.575 27.922 1.00 97.31 102 ALA A O 1
ATOM 772 N N . ALA A 1 103 ? -21.258 1.209 26.676 1.00 97.12 103 ALA A N 1
ATOM 773 C CA . ALA A 1 103 ? -21.355 0.058 27.567 1.00 97.12 103 ALA A CA 1
ATOM 774 C C . ALA A 1 103 ? -20.803 0.375 28.966 1.00 97.12 103 ALA A C 1
ATOM 776 O O . ALA A 1 103 ? -21.480 0.122 29.964 1.00 97.12 103 ALA A O 1
ATOM 777 N N . VAL A 1 104 ? -19.633 1.020 29.050 1.00 97.31 104 VAL A N 1
ATOM 778 C CA . VAL A 1 104 ? -19.042 1.448 30.329 1.00 97.31 104 VAL A CA 1
ATOM 779 C C . VAL A 1 104 ? -19.954 2.430 31.068 1.00 97.31 104 VAL A C 1
ATOM 781 O O . VAL A 1 104 ? -20.171 2.273 32.272 1.00 97.31 104 VAL A O 1
ATOM 784 N N . ARG A 1 105 ? -20.529 3.424 30.375 1.00 96.56 105 ARG A N 1
ATOM 785 C CA . ARG A 1 105 ? -21.490 4.364 30.986 1.00 96.56 105 ARG A CA 1
ATOM 786 C C . ARG A 1 105 ? -22.725 3.643 31.523 1.00 96.56 105 ARG A C 1
ATOM 788 O O . ARG A 1 105 ? -23.102 3.856 32.673 1.00 96.56 105 ARG A O 1
ATOM 795 N N . ASN A 1 106 ? -23.315 2.755 30.727 1.00 96.38 106 ASN A N 1
ATOM 796 C CA . ASN A 1 106 ? -24.493 1.985 31.123 1.00 96.38 106 ASN A CA 1
ATOM 797 C C . ASN A 1 106 ? -24.207 1.084 32.329 1.00 96.38 106 ASN A C 1
ATOM 799 O O . ASN A 1 106 ? -25.048 0.948 33.217 1.00 96.38 106 ASN A O 1
ATOM 803 N N . GLN A 1 107 ? -23.018 0.486 32.389 1.00 96.19 107 GLN A N 1
ATOM 804 C CA . GLN A 1 107 ? -22.620 -0.374 33.496 1.00 96.19 107 GLN A CA 1
ATOM 805 C C . GLN A 1 107 ? -22.425 0.409 34.798 1.00 96.19 107 GLN A C 1
ATOM 807 O O . GLN A 1 107 ? -22.841 -0.072 35.851 1.00 96.19 107 GLN A O 1
ATOM 812 N N . ARG A 1 108 ? -21.889 1.636 34.732 1.00 96.31 108 ARG A N 1
ATOM 813 C CA . ARG A 1 108 ? -21.832 2.548 35.889 1.00 96.31 108 ARG A CA 1
ATOM 814 C C . ARG A 1 108 ? -23.229 2.912 36.388 1.00 96.31 108 ARG A C 1
ATOM 816 O O . ARG A 1 108 ? -23.518 2.706 37.558 1.00 96.31 108 ARG A O 1
ATOM 823 N N . GLN A 1 109 ? -24.130 3.310 35.488 1.00 96.44 109 GLN A N 1
ATOM 824 C CA . GLN A 1 109 ? -25.513 3.635 35.855 1.00 96.44 109 GLN A CA 1
ATOM 825 C C . GLN A 1 109 ? -26.238 2.446 36.512 1.00 96.44 109 GLN A C 1
ATOM 827 O O . GLN A 1 109 ? -26.981 2.604 37.484 1.00 96.44 109 GLN A O 1
ATOM 832 N N . ARG A 1 110 ? -26.023 1.227 35.998 1.00 94.94 110 ARG A N 1
ATOM 833 C CA . ARG A 1 110 ? -26.559 -0.000 36.606 1.00 94.94 110 ARG A CA 1
ATOM 834 C C . ARG A 1 110 ? -25.968 -0.253 37.992 1.00 94.94 110 ARG A C 1
ATOM 836 O O . ARG A 1 110 ? -26.713 -0.604 38.897 1.00 94.94 110 ARG A O 1
ATOM 843 N N . ALA A 1 111 ? -24.666 -0.055 38.176 1.00 96.25 111 ALA A N 1
ATOM 844 C CA . ALA A 1 111 ? -24.037 -0.198 39.486 1.00 96.25 111 ALA A CA 1
ATOM 845 C C . ALA A 1 111 ? -24.613 0.802 40.504 1.00 96.25 111 ALA A C 1
ATOM 847 O O . ALA A 1 111 ? -24.982 0.393 41.603 1.00 96.25 111 ALA A O 1
ATOM 848 N N . ASP A 1 112 ? -24.784 2.070 40.118 1.00 96.31 112 ASP A N 1
ATOM 849 C CA . ASP A 1 112 ? -25.329 3.117 40.993 1.00 96.31 112 ASP A CA 1
ATOM 850 C C . ASP A 1 112 ? -26.781 2.827 41.401 1.00 96.31 112 ASP A C 1
ATOM 852 O O . ASP A 1 112 ? -27.151 2.936 42.571 1.00 96.31 112 ASP A O 1
ATOM 856 N N . THR A 1 113 ? -27.611 2.398 40.445 1.00 96.19 113 THR A N 1
ATOM 857 C CA . THR A 1 113 ? -29.009 2.023 40.719 1.00 96.19 113 THR A CA 1
ATOM 858 C C . THR A 1 113 ? -29.116 0.791 41.617 1.00 96.19 113 THR A C 1
ATOM 860 O O . THR A 1 113 ? -29.936 0.781 42.537 1.00 96.19 113 THR A O 1
ATOM 863 N N . LEU A 1 114 ? -28.268 -0.223 41.415 1.00 96.00 114 LEU A N 1
ATOM 864 C CA . LEU A 1 114 ? -28.203 -1.399 42.287 1.00 96.00 114 LEU A CA 1
ATOM 865 C C . LEU A 1 114 ? -27.719 -1.040 43.699 1.00 96.00 114 LEU A C 1
ATOM 867 O O . LEU A 1 114 ? -28.287 -1.531 44.674 1.00 96.00 114 LEU A O 1
ATOM 871 N N . ALA A 1 115 ? -26.727 -0.155 43.825 1.00 96.38 115 ALA A N 1
ATOM 872 C CA . ALA A 1 115 ? -26.239 0.327 45.116 1.00 96.38 115 ALA A CA 1
ATOM 873 C C . ALA A 1 115 ? -27.327 1.098 45.883 1.00 96.38 115 ALA A C 1
ATOM 875 O O . ALA A 1 115 ? -27.548 0.847 47.069 1.00 96.38 115 ALA A O 1
ATOM 876 N N . ALA A 1 116 ? -28.065 1.980 45.200 1.00 94.94 116 ALA A N 1
ATOM 877 C CA . ALA A 1 116 ? -29.200 2.691 45.786 1.00 94.94 116 ALA A CA 1
ATOM 878 C C . ALA A 1 116 ? -30.320 1.732 46.231 1.00 94.94 116 ALA A C 1
ATOM 880 O O . ALA A 1 116 ? -30.862 1.875 47.331 1.00 94.94 116 ALA A O 1
ATOM 881 N N . ALA A 1 117 ? -30.642 0.725 45.412 1.00 94.56 117 ALA A N 1
ATOM 882 C CA . ALA A 1 117 ? -31.631 -0.291 45.757 1.00 94.56 117 ALA A CA 1
ATOM 883 C C . ALA A 1 117 ? -31.208 -1.098 46.997 1.00 94.56 117 ALA A C 1
ATOM 885 O O . ALA A 1 117 ? -32.009 -1.254 47.922 1.00 94.56 117 ALA A O 1
ATOM 886 N N . ALA A 1 118 ? -29.947 -1.536 47.065 1.00 95.62 118 ALA A N 1
ATOM 887 C CA . ALA A 1 118 ? -29.404 -2.252 48.218 1.00 95.62 118 ALA A CA 1
ATOM 888 C C . ALA A 1 118 ? -29.487 -1.417 49.507 1.00 95.62 118 ALA A C 1
ATOM 890 O O . ALA A 1 118 ? -30.028 -1.887 50.508 1.00 95.62 118 ALA A O 1
ATOM 891 N N . ALA A 1 119 ? -29.064 -0.148 49.457 1.00 94.81 119 ALA A N 1
ATOM 892 C CA . ALA A 1 119 ? -29.160 0.766 50.595 1.00 94.81 119 ALA A CA 1
ATOM 893 C C . ALA A 1 119 ? -30.613 0.955 51.073 1.00 94.81 119 ALA A C 1
ATOM 895 O O . ALA A 1 119 ? -30.888 0.987 52.275 1.00 94.81 119 ALA A O 1
ATOM 896 N N . SER A 1 120 ? -31.569 1.042 50.141 1.00 93.81 120 SER A N 1
ATOM 897 C CA . SER A 1 120 ? -32.990 1.168 50.482 1.00 93.81 120 SER A CA 1
ATOM 898 C C . SER A 1 120 ? -33.556 -0.088 51.164 1.00 93.81 120 SER A C 1
ATOM 900 O O . SER A 1 120 ? -34.323 0.027 52.127 1.00 93.81 120 SER A O 1
ATOM 902 N N . ALA A 1 121 ? -33.143 -1.277 50.710 1.00 92.75 121 ALA A N 1
ATOM 903 C CA . ALA A 1 121 ? -33.547 -2.557 51.280 1.00 92.75 121 ALA A CA 1
ATOM 904 C C . ALA A 1 121 ? -32.991 -2.736 52.700 1.00 92.75 121 ALA A C 1
ATOM 906 O O . ALA A 1 121 ? -33.729 -3.116 53.611 1.00 92.75 121 ALA A O 1
ATOM 907 N N . GLU A 1 122 ? -31.726 -2.376 52.918 1.00 92.62 122 GLU A N 1
ATOM 908 C CA . GLU A 1 122 ? -31.081 -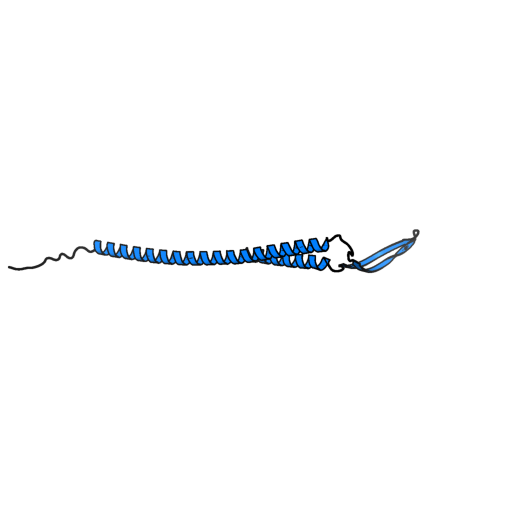2.437 54.231 1.00 92.62 122 GLU A CA 1
ATOM 909 C C . GLU A 1 122 ? -31.728 -1.466 55.233 1.00 92.62 122 GLU A C 1
ATOM 911 O O . GLU A 1 122 ? -32.050 -1.843 56.364 1.00 92.62 122 GLU A O 1
ATOM 916 N N . ALA A 1 123 ? -32.054 -0.244 54.797 1.00 92.06 123 ALA A N 1
ATOM 917 C CA . ALA A 1 123 ? -32.797 0.712 55.616 1.00 92.06 123 ALA A CA 1
ATOM 918 C C . ALA A 1 123 ? -34.208 0.213 55.990 1.00 92.06 123 ALA A C 1
ATOM 920 O O . ALA A 1 123 ? -34.683 0.461 57.102 1.00 92.06 123 ALA A O 1
ATOM 921 N N . ALA A 1 124 ? -34.902 -0.482 55.084 1.00 90.62 124 ALA A N 1
ATOM 922 C CA . ALA A 1 124 ? -36.207 -1.078 55.369 1.00 90.62 124 ALA A CA 1
ATOM 923 C C . ALA A 1 124 ? -36.102 -2.233 56.377 1.00 90.62 124 ALA A C 1
ATOM 925 O O . ALA A 1 124 ? -36.872 -2.277 57.340 1.00 90.62 124 ALA A O 1
ATOM 926 N N . PHE A 1 125 ? -35.112 -3.109 56.206 1.00 90.56 125 PHE A N 1
ATOM 927 C CA . PHE A 1 125 ? -34.844 -4.215 57.120 1.00 90.56 125 PHE A CA 1
ATOM 928 C C . PHE A 1 125 ? -34.531 -3.727 58.543 1.00 90.56 125 PHE A C 1
ATOM 930 O O . PHE A 1 125 ? -35.115 -4.220 59.511 1.00 90.56 125 PHE A O 1
ATOM 937 N N . GLY A 1 126 ? -33.689 -2.695 58.674 1.00 89.19 126 GLY A N 1
ATOM 938 C CA . GLY A 1 126 ? -33.346 -2.090 59.964 1.00 89.19 126 GLY A CA 1
ATOM 939 C C . GLY A 1 126 ? -34.525 -1.408 60.671 1.00 89.19 126 GLY A C 1
ATOM 940 O O . GLY A 1 126 ? -34.566 -1.367 61.901 1.00 89.19 126 GLY A O 1
ATOM 941 N N . ARG A 1 127 ? -35.519 -0.903 59.924 1.00 85.88 127 ARG A N 1
ATOM 942 C CA . ARG A 1 127 ? -36.776 -0.395 60.506 1.00 85.88 127 ARG A CA 1
ATOM 943 C C . ARG A 1 127 ? -37.660 -1.519 61.039 1.00 85.88 127 ARG A C 1
ATOM 945 O O . ARG A 1 127 ? -38.249 -1.353 62.101 1.00 85.88 127 ARG A O 1
ATOM 952 N N . ALA A 1 128 ? -37.729 -2.647 60.335 1.00 82.38 128 ALA A N 1
ATOM 953 C CA . ALA A 1 128 ? -38.521 -3.803 60.751 1.00 82.38 128 ALA A CA 1
ATOM 954 C C . ALA A 1 128 ? -37.930 -4.526 61.978 1.00 82.38 128 ALA A C 1
ATOM 956 O O . ALA A 1 128 ? -38.680 -5.035 62.804 1.00 82.38 128 ALA A O 1
ATOM 957 N N . HIS A 1 129 ? -36.600 -4.539 62.121 1.00 73.38 129 HIS A N 1
ATOM 958 C CA . HIS A 1 129 ? -35.899 -5.221 63.218 1.00 73.38 129 HIS A CA 1
ATOM 959 C C . HIS A 1 129 ? -35.654 -4.355 64.462 1.00 73.38 129 HIS A C 1
ATOM 961 O O . HIS A 1 129 ? -35.049 -4.834 65.419 1.00 73.38 129 HIS A O 1
ATOM 967 N N . ARG A 1 130 ? -36.119 -3.097 64.504 1.00 58.88 130 ARG A N 1
ATOM 968 C CA . ARG A 1 130 ? -36.106 -2.312 65.748 1.00 58.88 130 ARG A CA 1
ATOM 969 C C . ARG A 1 130 ? -37.234 -2.816 66.666 1.00 58.88 130 ARG A C 1
ATOM 971 O O . ARG A 1 130 ? -38.396 -2.569 66.341 1.00 58.88 130 ARG A O 1
ATOM 978 N N . PRO A 1 131 ? -36.946 -3.491 67.801 1.00 54.97 131 PRO A N 1
ATOM 979 C CA . PRO A 1 131 ? -37.986 -3.886 68.745 1.00 54.97 131 PRO A CA 1
ATOM 980 C C . PRO A 1 131 ? -38.697 -2.628 69.252 1.00 54.97 131 PRO A C 1
ATOM 982 O O . PRO A 1 131 ? -38.055 -1.657 69.658 1.00 54.97 131 PRO A O 1
ATOM 985 N N . GLY A 1 132 ? -40.026 -2.627 69.136 1.00 57.44 132 GLY A N 1
ATOM 986 C CA . GLY A 1 132 ? -40.871 -1.467 69.382 1.00 57.44 132 GLY A CA 1
ATOM 987 C C . GLY A 1 132 ? -40.586 -0.812 70.731 1.00 57.44 132 GLY A C 1
ATOM 988 O O . GLY A 1 132 ? -40.716 -1.438 71.780 1.00 57.44 132 GLY A O 1
ATOM 989 N N . ALA A 1 133 ? -40.244 0.476 70.694 1.00 53.16 133 ALA A N 1
ATOM 990 C CA . ALA A 1 133 ? -40.315 1.342 71.857 1.00 53.16 133 ALA A CA 1
ATOM 991 C C . ALA A 1 133 ? -41.793 1.459 72.258 1.00 53.16 133 ALA A C 1
ATOM 993 O O . ALA A 1 133 ? -42.549 2.253 71.691 1.00 53.16 133 ALA A O 1
ATOM 994 N N . SER A 1 134 ? -42.210 0.617 73.206 1.00 53.94 134 SER A N 1
ATOM 995 C CA . SER A 1 134 ? -43.520 0.646 73.847 1.00 53.94 134 SER A CA 1
ATOM 996 C C . SER A 1 134 ? -43.783 2.044 74.400 1.00 53.94 134 SER A C 1
ATOM 998 O O . SER A 1 134 ? -43.269 2.434 75.449 1.00 53.94 134 SER A O 1
ATOM 1000 N N . THR A 1 135 ? -44.582 2.820 73.678 1.00 55.69 135 THR A N 1
ATOM 1001 C CA . THR A 1 135 ? -45.039 4.141 74.100 1.00 55.69 135 THR A CA 1
ATOM 1002 C C . THR A 1 135 ? -46.297 3.943 74.944 1.00 55.69 135 THR A C 1
ATOM 1004 O O . THR A 1 135 ? -47.422 4.072 74.469 1.00 55.69 135 THR A O 1
ATOM 1007 N N . GLY A 1 136 ? -46.098 3.574 76.213 1.00 51.75 136 GLY A N 1
ATOM 1008 C CA . GLY A 1 136 ? -47.133 3.621 77.244 1.00 51.75 136 GLY A CA 1
ATOM 1009 C C . GLY A 1 136 ? -47.457 5.078 77.558 1.00 51.75 136 GLY A C 1
ATOM 1010 O O . GLY A 1 136 ? -46.725 5.750 78.282 1.00 51.75 136 GLY A O 1
ATOM 1011 N N . ARG A 1 137 ? -48.518 5.597 76.939 1.00 54.78 137 ARG A N 1
ATOM 1012 C CA . ARG A 1 137 ? -48.973 6.980 77.084 1.00 54.78 137 ARG A CA 1
ATOM 1013 C C . ARG A 1 137 ? -49.798 7.109 78.369 1.00 54.78 137 ARG A C 1
ATOM 1015 O O . ARG A 1 137 ? -50.910 6.604 78.454 1.00 54.78 137 ARG A O 1
ATOM 1022 N N . SER A 1 138 ? -49.230 7.810 79.343 1.00 62.53 138 SER A N 1
ATOM 1023 C CA . SER A 1 138 ? -49.941 8.442 80.457 1.00 62.53 138 SER A CA 1
ATOM 1024 C C . SER A 1 138 ? -51.018 9.411 79.943 1.00 62.53 138 SER A C 1
ATOM 1026 O O . SER A 1 138 ? -50.739 10.194 79.030 1.00 62.53 138 SER A O 1
ATOM 1028 N N . ARG A 1 139 ? -52.218 9.351 80.540 1.00 61.38 139 ARG A N 1
ATOM 1029 C CA . ARG A 1 139 ? -53.194 10.447 80.748 1.00 61.38 139 ARG A CA 1
ATOM 1030 C C . ARG A 1 139 ? -54.333 9.899 81.627 1.00 61.38 139 ARG A C 1
ATOM 1032 O O . ARG A 1 139 ? -55.004 8.962 81.224 1.00 61.38 139 ARG A O 1
ATOM 1039 N N . SER A 1 140 ? -54.345 10.220 82.920 1.00 58.09 140 SER A N 1
ATOM 1040 C CA . SER A 1 140 ? -55.041 11.361 83.546 1.00 58.09 140 SER A CA 1
ATOM 1041 C C . SER A 1 140 ? -56.565 11.203 83.570 1.00 58.09 140 SER A C 1
ATOM 1043 O O . SER A 1 140 ? -57.203 11.442 82.547 1.00 58.09 140 SER A O 1
ATOM 1045 N N . SER A 1 141 ? -57.098 10.832 84.736 1.00 54.50 141 SER A N 1
ATOM 1046 C CA . SER A 1 141 ? -58.162 11.515 85.495 1.00 54.50 141 SER A CA 1
ATOM 1047 C C . SER A 1 141 ? -58.489 10.710 86.746 1.00 54.50 141 SER A C 1
ATOM 1049 O O . SER A 1 141 ? -58.560 9.468 86.629 1.00 54.50 141 SER A O 1
#

pLDDT: mean 90.15, std 11.72, range [51.75, 98.5]

Foldseek 3Di:
DQLVVLVVQLVVLVVQLVVLVCLQAWDKDKDKDWDWDWDDDPNRIPDIDIDIDIDMDTDHDPDDPCVSVVSNVVSVVSSVVSVVSSVVVVVVVVVVVVVVVVVVVVVVVVVVVVVVVVVVVVVVVVVVPPDDPPPPDDDDD

Secondary structure (DSSP, 8-state):
-HHHHHHHHHHHHHHHHHHHHHTTSPEEEEEEEEEEEEEEETTEEEEEEEEEEEEEEEE--S--TTHHHHHHHHHHHHHHHHHHHHHHHHHHHHHHHHHHHHHHHHHHHHHHHHHHHHHHHHHHHHHHTS-----------